Protein AF-N6UH45-F1 (afdb_monomer_lite)

Radius of gyration: 19.64 Å; chains: 1; bounding box: 48×49×38 Å

Organism: Dendroctonus ponderosae (NCBI:txid77166)

Sequence (103 aa):
MPTANIHPDSEHPIGKVLLPDGFLDVPSRDLLLRLLQVEPKQRLRSLRTLTTIAFFKGYNFEDVNKKKIKAKELLKTHYGEDYDKRNEATVSFDGFDEILISE

Secondary structure (DSSP, 8-state):
-------S-----TT-PPPPSSSS-HHHHHHHHHHT-SSTTTS---HHHHTTSGGGTT--HHHHHTT-S-HHHHHHHHH-TTHHHHH------TTSTT-S---

Foldseek 3Di:
DDDDDDDPDDPDPVWFDDDDPDPDDPLRVVLCRQCPGPDPVSHDDDPVVVCVGPVNVVPDVVCVVVVVDDPLVVCCVVPNPCPVVVVVPPPPVPPPPVDDDDD

pLDDT: mean 77.45, std 18.03, range [34.66, 96.25]

Structure (mmCIF, N/CA/C/O backbone):
data_AF-N6UH45-F1
#
_entry.id   AF-N6UH45-F1
#
loop_
_atom_site.group_PDB
_atom_site.id
_atom_site.type_symbol
_atom_site.label_atom_id
_atom_site.label_alt_id
_atom_site.label_comp_id
_atom_site.label_asym_id
_atom_site.label_entity_id
_atom_site.label_seq_id
_atom_site.pdbx_PDB_ins_code
_atom_site.Cartn_x
_atom_site.Cartn_y
_atom_site.Cartn_z
_atom_site.occupancy
_atom_site.B_iso_or_equiv
_atom_site.auth_seq_id
_atom_site.auth_comp_id
_atom_site.auth_asym_id
_atom_site.auth_atom_id
_atom_site.pdbx_PDB_model_num
ATOM 1 N N . MET A 1 1 ? 27.381 -28.365 6.671 1.00 34.66 1 MET A N 1
ATOM 2 C CA . MET A 1 1 ? 27.535 -26.899 6.579 1.00 34.66 1 MET A CA 1
ATOM 3 C C . MET A 1 1 ? 28.083 -26.568 5.201 1.00 34.66 1 MET A C 1
ATOM 5 O O . MET A 1 1 ? 29.231 -26.921 4.964 1.00 34.66 1 MET A O 1
ATOM 9 N N . PRO A 1 2 ? 27.311 -25.986 4.271 1.00 43.16 2 PRO A N 1
ATOM 10 C CA . PRO A 1 2 ? 27.872 -25.423 3.053 1.00 43.16 2 PRO A CA 1
ATOM 11 C C . PRO A 1 2 ? 28.038 -23.908 3.226 1.00 43.16 2 PRO A C 1
ATOM 13 O O . PRO A 1 2 ? 27.071 -23.179 3.430 1.00 43.16 2 PRO A O 1
ATOM 16 N N . THR A 1 3 ? 29.281 -23.443 3.177 1.00 43.94 3 THR A N 1
ATOM 17 C CA . THR A 1 3 ? 29.644 -22.027 3.085 1.00 43.94 3 THR A CA 1
ATOM 18 C C . THR A 1 3 ? 29.306 -21.521 1.685 1.00 43.94 3 THR A C 1
ATOM 20 O O . THR A 1 3 ? 29.839 -22.029 0.698 1.00 43.94 3 THR A O 1
ATOM 23 N N . ALA A 1 4 ? 28.410 -20.540 1.590 1.00 43.69 4 ALA A N 1
ATOM 24 C CA . ALA A 1 4 ? 28.139 -19.841 0.343 1.00 43.69 4 ALA A CA 1
ATOM 25 C C . ALA A 1 4 ? 29.349 -18.960 -0.007 1.00 43.69 4 ALA A C 1
ATOM 27 O O . ALA A 1 4 ? 29.607 -17.953 0.649 1.00 43.69 4 ALA A O 1
ATOM 28 N N . ASN A 1 5 ? 30.101 -19.366 -1.030 1.00 45.25 5 ASN A N 1
ATOM 29 C CA . ASN A 1 5 ? 31.123 -18.537 -1.659 1.00 45.25 5 ASN A CA 1
ATOM 30 C C . ASN A 1 5 ? 30.433 -17.377 -2.387 1.00 45.25 5 ASN A C 1
ATOM 32 O O . ASN A 1 5 ? 29.863 -17.571 -3.460 1.00 45.25 5 ASN A O 1
ATOM 36 N N . ILE A 1 6 ? 30.477 -16.179 -1.807 1.00 47.06 6 ILE A N 1
ATOM 37 C CA . ILE A 1 6 ? 30.069 -14.947 -2.484 1.00 47.06 6 ILE A CA 1
ATOM 38 C C . ILE A 1 6 ? 31.284 -14.455 -3.276 1.00 47.06 6 ILE A C 1
ATOM 40 O O . ILE A 1 6 ? 32.281 -14.024 -2.702 1.00 47.06 6 ILE A O 1
ATOM 44 N N . HIS A 1 7 ? 31.214 -14.590 -4.599 1.00 43.69 7 HIS A N 1
ATOM 45 C CA . HIS A 1 7 ? 32.209 -14.070 -5.537 1.00 43.69 7 HIS A CA 1
ATOM 46 C C . HIS A 1 7 ? 32.107 -12.529 -5.592 1.00 43.69 7 HIS A C 1
ATOM 48 O O . HIS A 1 7 ? 30.985 -12.022 -5.673 1.00 43.69 7 HIS A O 1
ATOM 54 N N . PRO A 1 8 ? 33.221 -11.769 -5.585 1.00 48.91 8 PRO A N 1
ATOM 55 C CA . PRO A 1 8 ? 33.198 -10.304 -5.494 1.00 48.91 8 PRO A CA 1
ATOM 56 C C . PRO A 1 8 ? 32.860 -9.563 -6.806 1.00 48.91 8 PRO A C 1
ATOM 58 O O . PRO A 1 8 ? 32.891 -8.342 -6.816 1.00 48.91 8 PRO A O 1
ATOM 61 N N . ASP A 1 9 ? 32.470 -10.268 -7.874 1.00 45.03 9 ASP A N 1
ATOM 62 C CA . ASP A 1 9 ? 32.213 -9.695 -9.212 1.00 45.03 9 ASP A CA 1
ATOM 63 C C . ASP A 1 9 ? 30.852 -10.132 -9.780 1.00 45.03 9 ASP A C 1
ATOM 65 O O . ASP A 1 9 ? 30.745 -10.674 -10.879 1.00 45.03 9 ASP A O 1
ATOM 69 N N . SER A 1 10 ? 29.770 -9.930 -9.026 1.00 51.53 10 SER A N 1
ATOM 70 C CA . SER A 1 10 ? 28.445 -9.891 -9.656 1.00 51.53 10 SER A CA 1
ATOM 71 C C . SER A 1 10 ? 28.177 -8.455 -10.081 1.00 51.53 10 SER A C 1
ATOM 73 O O . SER A 1 10 ? 27.857 -7.597 -9.258 1.00 51.53 10 SER A O 1
ATOM 75 N N . GLU A 1 11 ? 28.347 -8.183 -11.373 1.00 46.16 11 GLU A N 1
ATOM 76 C CA . GLU A 1 11 ? 27.859 -6.970 -12.021 1.00 46.16 11 GLU A CA 1
ATOM 77 C C . GLU A 1 11 ? 26.348 -6.865 -11.782 1.00 46.16 11 GLU A C 1
ATOM 79 O O . GLU A 1 11 ? 25.525 -7.444 -12.494 1.00 46.16 11 GLU A O 1
ATOM 84 N N . HIS A 1 12 ? 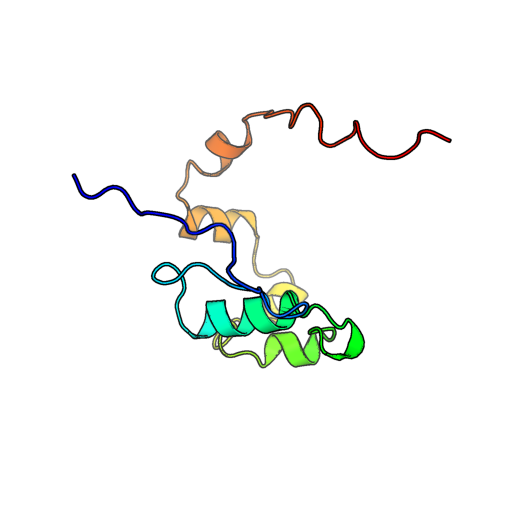25.958 -6.171 -10.716 1.00 50.28 12 HIS A N 1
ATOM 85 C CA . HIS A 1 12 ? 24.559 -5.892 -10.462 1.00 50.28 12 HIS A CA 1
ATOM 86 C C . HIS A 1 12 ? 24.128 -4.855 -11.499 1.00 50.28 12 HIS A C 1
ATOM 88 O O . HIS A 1 12 ? 24.729 -3.777 -11.550 1.00 50.28 12 HIS A O 1
ATOM 94 N N . PRO A 1 13 ? 23.111 -5.130 -12.335 1.00 50.16 13 PRO A N 1
ATOM 95 C CA . PRO A 1 13 ? 22.633 -4.139 -13.279 1.00 50.16 13 PRO A CA 1
ATOM 96 C C . PRO A 1 13 ? 22.127 -2.939 -12.481 1.00 50.16 13 PRO A C 1
ATOM 98 O O . PRO A 1 13 ? 21.115 -3.022 -11.779 1.00 50.16 13 PRO A O 1
ATOM 101 N N . ILE A 1 14 ? 22.868 -1.836 -12.582 1.00 52.50 14 ILE A N 1
ATOM 102 C CA . ILE A 1 14 ? 22.540 -0.528 -12.021 1.00 52.50 14 ILE A CA 1
ATOM 103 C C . ILE A 1 14 ? 21.103 -0.210 -12.460 1.00 52.50 14 ILE A C 1
ATOM 105 O O . ILE A 1 14 ? 20.859 0.068 -13.632 1.00 52.50 14 ILE A O 1
ATOM 109 N N . GLY A 1 15 ? 20.131 -0.339 -11.550 1.00 60.44 15 GLY A N 1
ATOM 110 C CA . GLY A 1 15 ? 18.724 -0.035 -11.837 1.00 60.44 15 GLY A CA 1
ATOM 111 C C . GLY A 1 15 ? 17.679 -1.115 -11.531 1.00 60.44 15 GLY A C 1
ATOM 112 O O . GLY A 1 15 ? 16.493 -0.820 -11.672 1.00 60.44 15 GLY A O 1
ATOM 113 N N . LYS A 1 16 ? 18.044 -2.333 -11.100 1.00 67.00 16 LYS A N 1
ATOM 114 C CA . LYS A 1 16 ? 17.051 -3.357 -10.699 1.00 67.00 16 LYS A CA 1
ATOM 115 C C . LYS A 1 16 ? 17.057 -3.609 -9.193 1.00 67.00 16 LYS A C 1
ATOM 117 O O . LYS A 1 16 ? 18.067 -4.019 -8.634 1.00 67.00 16 LYS A O 1
ATOM 122 N N . VAL A 1 17 ? 15.903 -3.414 -8.553 1.00 81.56 17 VAL A N 1
ATOM 123 C CA . VAL A 1 17 ? 15.695 -3.808 -7.153 1.00 81.56 17 VAL A CA 1
ATOM 124 C C . VAL A 1 17 ? 15.535 -5.319 -7.070 1.00 81.56 17 VAL A C 1
ATOM 126 O O . VAL A 1 17 ? 14.656 -5.893 -7.713 1.00 81.56 17 VAL A O 1
ATOM 129 N N . LEU A 1 18 ? 16.385 -5.948 -6.263 1.00 85.50 18 LEU A N 1
ATOM 130 C CA . LEU A 1 18 ? 16.291 -7.359 -5.924 1.00 85.50 18 LEU A CA 1
ATOM 131 C C . LEU A 1 18 ? 15.550 -7.488 -4.598 1.00 85.50 18 LEU A C 1
ATOM 133 O O . LEU A 1 18 ? 15.946 -6.905 -3.590 1.00 85.50 18 LEU A O 1
ATOM 137 N N . LEU A 1 19 ? 14.455 -8.241 -4.615 1.00 87.12 19 LEU A N 1
ATOM 138 C CA . LEU A 1 19 ? 13.726 -8.606 -3.409 1.00 87.12 19 LEU A CA 1
ATOM 139 C C . 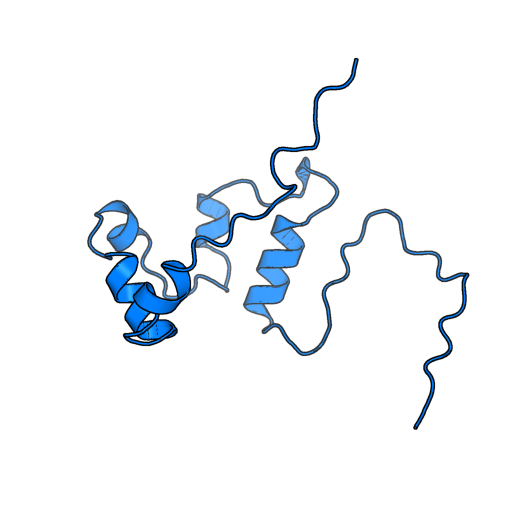LEU A 1 19 ? 14.129 -10.027 -3.006 1.00 87.12 19 LEU A C 1
ATOM 141 O O . LEU A 1 19 ? 14.278 -10.865 -3.898 1.00 87.12 19 LEU A O 1
ATOM 145 N N . PRO A 1 20 ? 14.259 -10.325 -1.702 1.00 87.00 20 PRO A N 1
ATOM 146 C CA . PRO A 1 20 ? 14.515 -11.680 -1.235 1.00 87.00 20 PRO A CA 1
ATOM 147 C C . PRO A 1 20 ? 13.485 -12.672 -1.785 1.00 87.00 20 PRO A C 1
ATOM 149 O O . PRO A 1 20 ? 12.275 -12.407 -1.805 1.00 87.00 20 PRO A O 1
ATOM 152 N N . ASP A 1 21 ? 13.963 -13.828 -2.233 1.00 82.44 21 ASP A N 1
ATOM 153 C CA . ASP A 1 21 ? 13.107 -14.912 -2.703 1.00 82.44 21 ASP A CA 1
ATOM 154 C C . ASP A 1 21 ? 12.512 -15.699 -1.521 1.00 82.44 21 ASP A C 1
ATOM 156 O O . ASP A 1 21 ? 13.114 -15.804 -0.455 1.00 82.44 21 ASP A O 1
ATOM 160 N N . GLY A 1 22 ? 11.298 -16.231 -1.700 1.00 82.62 22 GLY A N 1
ATOM 161 C CA . GLY A 1 22 ? 10.660 -17.168 -0.761 1.00 82.62 22 GLY A CA 1
ATOM 162 C C . GLY A 1 22 ? 9.792 -16.575 0.359 1.00 82.62 22 GLY A C 1
ATOM 163 O O . GLY A 1 22 ? 8.998 -17.313 0.932 1.00 82.62 22 GLY A O 1
ATOM 164 N N . PHE A 1 23 ? 9.874 -15.271 0.647 1.00 86.31 23 PHE A N 1
ATOM 165 C CA . PHE A 1 23 ? 9.121 -14.645 1.757 1.00 86.31 23 PHE A CA 1
ATOM 166 C C . PHE A 1 23 ? 7.869 -13.866 1.338 1.00 86.31 23 PHE A C 1
ATOM 168 O O . PHE A 1 23 ? 7.053 -13.513 2.186 1.00 86.31 23 PHE A O 1
ATOM 175 N N . LEU A 1 24 ? 7.724 -13.565 0.048 1.00 90.19 24 LEU A N 1
ATOM 176 C CA . LEU A 1 24 ? 6.660 -12.707 -0.473 1.00 90.19 24 LEU A CA 1
ATOM 177 C C . LEU A 1 24 ? 5.774 -13.490 -1.436 1.00 90.19 24 LEU A C 1
ATOM 179 O O . LEU A 1 24 ? 6.275 -14.132 -2.362 1.00 90.19 24 LEU A O 1
ATOM 183 N N . ASP A 1 25 ? 4.462 -13.378 -1.260 1.00 93.12 25 ASP A N 1
ATOM 184 C CA . ASP A 1 25 ? 3.498 -13.797 -2.268 1.00 93.12 25 ASP A CA 1
ATOM 185 C C . ASP A 1 25 ? 3.574 -12.885 -3.505 1.00 93.12 25 ASP A C 1
ATOM 187 O O . ASP A 1 25 ? 4.077 -11.756 -3.473 1.00 93.12 25 ASP A O 1
ATOM 191 N N . VAL A 1 26 ? 3.087 -13.396 -4.637 1.00 93.88 26 VAL A N 1
ATOM 192 C CA . VAL A 1 26 ? 3.194 -12.725 -5.944 1.00 93.88 26 VAL A CA 1
ATOM 193 C C . VAL A 1 26 ? 2.617 -11.296 -5.927 1.00 93.88 26 VAL A C 1
ATOM 195 O O . VAL A 1 26 ? 3.303 -10.392 -6.413 1.00 93.88 26 VAL A O 1
ATOM 198 N N . PRO A 1 27 ? 1.423 -11.037 -5.350 1.00 94.69 27 PRO A N 1
ATOM 199 C CA . PRO A 1 27 ? 0.879 -9.683 -5.240 1.00 94.69 27 PRO A CA 1
ATOM 200 C C . PRO A 1 27 ? 1.757 -8.718 -4.433 1.00 94.69 27 PRO A C 1
ATOM 202 O O . PRO A 1 27 ? 1.953 -7.579 -4.862 1.00 94.69 27 PRO A O 1
ATOM 205 N N . SER A 1 28 ? 2.314 -9.157 -3.299 1.00 94.69 28 SER A N 1
ATOM 206 C CA . SER A 1 28 ? 3.206 -8.323 -2.480 1.00 94.69 28 SER A CA 1
ATOM 207 C C . SER A 1 28 ? 4.507 -8.012 -3.206 1.00 94.69 28 SER A C 1
ATOM 209 O O . SER A 1 28 ? 4.976 -6.873 -3.186 1.00 94.69 28 SER A O 1
ATOM 211 N N . ARG A 1 29 ? 5.076 -9.004 -3.904 1.00 94.50 29 ARG A N 1
ATOM 212 C CA . ARG A 1 29 ? 6.274 -8.806 -4.726 1.00 94.50 29 ARG A CA 1
ATOM 213 C C . ARG A 1 29 ? 6.029 -7.792 -5.848 1.00 94.50 29 ARG A C 1
ATOM 215 O O . ARG A 1 29 ? 6.852 -6.898 -6.023 1.00 94.50 29 ARG A O 1
ATOM 222 N N . ASP A 1 30 ? 4.918 -7.897 -6.581 1.00 94.06 30 ASP A N 1
ATOM 223 C CA . ASP A 1 30 ? 4.566 -6.937 -7.643 1.00 94.06 30 ASP A CA 1
ATOM 224 C C . ASP A 1 30 ? 4.418 -5.512 -7.092 1.00 94.06 30 ASP A C 1
ATOM 226 O O . ASP A 1 30 ? 5.002 -4.575 -7.640 1.00 94.06 30 ASP A O 1
ATOM 230 N N . LEU A 1 31 ? 3.711 -5.348 -5.969 1.00 95.62 31 LEU A N 1
ATOM 231 C CA . LEU A 1 31 ? 3.562 -4.049 -5.314 1.00 95.62 31 LEU A CA 1
ATOM 232 C C . LEU A 1 31 ? 4.926 -3.434 -4.964 1.00 95.62 31 LEU A C 1
ATOM 234 O O . LEU A 1 31 ? 5.195 -2.281 -5.315 1.00 95.62 31 LEU A O 1
ATOM 238 N N . LEU A 1 32 ? 5.797 -4.202 -4.306 1.00 94.44 32 LEU A N 1
ATOM 239 C CA . LEU A 1 32 ? 7.111 -3.730 -3.871 1.00 94.44 32 LEU A CA 1
ATOM 240 C C . LEU A 1 32 ? 8.016 -3.377 -5.054 1.00 94.44 32 LEU A C 1
ATOM 242 O O . LEU A 1 32 ? 8.634 -2.315 -5.041 1.00 94.44 32 LEU A O 1
ATOM 246 N N . LEU A 1 33 ? 8.046 -4.193 -6.111 1.00 93.75 33 LEU A N 1
ATOM 247 C CA . LEU A 1 33 ? 8.831 -3.892 -7.314 1.00 93.75 33 LEU A CA 1
ATOM 248 C C . LEU A 1 33 ? 8.390 -2.592 -8.002 1.00 93.75 33 LEU A C 1
ATOM 250 O O . LEU A 1 33 ? 9.221 -1.920 -8.613 1.00 93.75 33 LEU A O 1
ATOM 254 N N . ARG A 1 34 ? 7.107 -2.216 -7.913 1.00 94.00 34 ARG A N 1
ATOM 255 C CA . ARG A 1 34 ? 6.584 -0.952 -8.464 1.00 94.00 34 ARG A CA 1
ATOM 256 C C . ARG A 1 34 ? 6.858 0.250 -7.561 1.00 94.00 34 ARG A C 1
ATOM 258 O O . ARG A 1 34 ? 7.135 1.340 -8.064 1.00 94.00 34 ARG A O 1
ATOM 265 N N . LEU A 1 35 ? 6.759 0.073 -6.244 1.00 94.31 35 LEU A N 1
ATOM 266 C CA . LEU A 1 35 ? 7.045 1.120 -5.256 1.00 94.31 35 LEU A CA 1
ATOM 267 C C . LEU A 1 35 ? 8.537 1.448 -5.181 1.00 94.31 35 LEU A C 1
ATOM 269 O O . LEU A 1 35 ? 8.904 2.607 -5.012 1.00 94.31 35 LEU A O 1
ATOM 273 N N . LEU A 1 36 ? 9.388 0.438 -5.346 1.00 93.44 36 LEU A N 1
ATOM 274 C CA . LEU A 1 36 ? 10.839 0.556 -5.244 1.00 93.44 36 LEU A CA 1
ATOM 275 C C . LEU A 1 36 ? 11.517 0.751 -6.609 1.00 93.44 36 LEU A C 1
ATOM 277 O O . LEU A 1 36 ? 12.727 0.596 -6.715 1.00 93.44 36 LEU A O 1
ATOM 281 N N . GLN A 1 37 ? 10.779 1.113 -7.665 1.00 91.56 37 GLN A N 1
ATOM 282 C CA . GLN A 1 37 ? 11.399 1.452 -8.949 1.00 91.56 37 GLN A CA 1
ATOM 283 C C . GLN A 1 37 ? 12.461 2.546 -8.779 1.00 91.56 37 GLN A C 1
ATOM 285 O O . GLN A 1 37 ? 12.206 3.599 -8.173 1.00 91.56 37 GLN A O 1
ATOM 290 N N . VAL A 1 38 ? 13.641 2.284 -9.349 1.00 90.44 38 VAL A N 1
ATOM 291 C CA . VAL A 1 38 ? 14.796 3.188 -9.299 1.00 90.44 38 VAL A CA 1
ATOM 292 C C . VAL A 1 38 ? 14.472 4.483 -10.037 1.00 90.44 38 VAL A C 1
ATOM 294 O O . VAL A 1 38 ? 14.627 5.559 -9.467 1.00 90.44 38 VAL A O 1
ATOM 297 N N . GLU A 1 39 ? 13.930 4.378 -11.254 1.00 90.50 39 GLU A N 1
ATOM 298 C CA . GLU A 1 39 ? 13.484 5.527 -12.044 1.00 90.50 39 GLU A CA 1
ATOM 299 C C . GLU A 1 39 ? 12.171 6.107 -11.473 1.00 90.50 39 GLU A C 1
ATOM 301 O O . GLU A 1 39 ? 11.124 5.447 -11.534 1.00 90.50 39 GLU A O 1
ATOM 306 N N . PRO A 1 40 ? 12.158 7.359 -10.972 1.00 90.25 40 PRO A N 1
ATOM 307 C CA . PRO A 1 40 ? 10.975 7.948 -10.343 1.00 90.25 40 PRO A CA 1
ATOM 308 C C . PRO A 1 40 ? 9.767 8.050 -11.277 1.00 90.25 40 PRO A C 1
ATOM 310 O O . PRO A 1 40 ? 8.626 7.945 -10.828 1.00 90.25 40 PRO A O 1
ATOM 313 N N . LYS A 1 41 ? 9.991 8.227 -12.586 1.00 91.88 41 LYS A N 1
ATOM 314 C CA . LYS A 1 41 ? 8.903 8.300 -13.575 1.00 91.88 41 LYS A CA 1
ATOM 315 C C . LYS A 1 41 ? 8.152 6.977 -13.731 1.00 91.88 41 LYS A C 1
ATOM 317 O O . LYS A 1 41 ? 6.979 6.999 -14.095 1.00 91.88 41 LYS A O 1
ATOM 322 N N . GLN A 1 42 ? 8.820 5.855 -13.463 1.00 90.31 42 GLN A N 1
ATOM 323 C CA . GLN A 1 42 ? 8.245 4.509 -13.533 1.00 90.31 42 GLN A CA 1
ATOM 324 C C . GLN A 1 42 ? 7.712 4.031 -12.177 1.00 90.31 42 GLN A C 1
ATOM 326 O O . GLN A 1 42 ? 6.975 3.046 -12.113 1.00 90.31 42 GLN A O 1
ATOM 331 N N . ARG A 1 43 ? 8.049 4.739 -11.093 1.00 93.12 43 ARG A N 1
ATOM 332 C CA . ARG A 1 43 ? 7.573 4.440 -9.746 1.00 93.12 43 ARG A CA 1
ATOM 333 C C . ARG A 1 43 ? 6.070 4.641 -9.632 1.00 93.12 43 ARG A C 1
ATOM 335 O O . ARG A 1 43 ? 5.499 5.613 -10.133 1.00 93.12 43 ARG A O 1
ATOM 342 N N . LEU A 1 44 ? 5.424 3.720 -8.922 1.00 93.94 44 LEU A N 1
ATOM 343 C CA . LEU A 1 44 ? 4.016 3.851 -8.579 1.00 93.94 44 LEU A CA 1
ATOM 344 C C . LEU A 1 44 ? 3.784 5.151 -7.797 1.00 93.94 44 LEU A C 1
ATOM 346 O O . LEU A 1 44 ? 4.292 5.319 -6.693 1.00 93.94 44 LEU A O 1
ATOM 350 N N . ARG A 1 45 ? 3.006 6.065 -8.385 1.00 91.31 45 ARG A N 1
ATOM 351 C CA . ARG A 1 45 ? 2.849 7.445 -7.885 1.00 91.31 45 ARG A CA 1
ATOM 352 C C . ARG A 1 45 ? 1.409 7.900 -7.661 1.00 91.31 45 ARG A C 1
ATOM 354 O O . ARG A 1 45 ? 1.175 9.020 -7.228 1.00 91.31 45 ARG A O 1
ATOM 361 N N . SER A 1 46 ? 0.433 7.072 -8.026 1.00 91.88 46 SER A N 1
ATOM 362 C CA . SER A 1 46 ? -0.985 7.430 -7.974 1.00 91.88 46 SER A CA 1
ATOM 363 C C . SER A 1 46 ? -1.739 6.479 -7.064 1.00 91.88 46 SER A C 1
ATOM 365 O O . SER A 1 46 ? -1.693 5.266 -7.267 1.00 91.88 46 SER A O 1
ATOM 367 N N . LEU A 1 47 ? -2.502 7.041 -6.124 1.00 87.88 47 LEU A N 1
ATOM 368 C CA . LEU A 1 47 ? -3.416 6.280 -5.272 1.00 87.88 47 LEU A CA 1
ATOM 369 C C . LEU A 1 47 ? -4.446 5.512 -6.102 1.00 87.88 47 LEU A C 1
ATOM 371 O O . LEU A 1 47 ? -4.763 4.375 -5.783 1.00 87.88 47 LEU A O 1
ATOM 375 N N . ARG A 1 48 ? -4.911 6.089 -7.216 1.00 90.94 48 ARG A N 1
ATOM 376 C CA . ARG A 1 48 ? -5.843 5.408 -8.123 1.00 90.94 48 ARG A CA 1
ATOM 377 C C . ARG A 1 48 ? -5.232 4.153 -8.734 1.00 90.94 48 ARG A C 1
ATOM 379 O O . ARG A 1 48 ? -5.927 3.170 -8.922 1.00 90.94 48 ARG A O 1
ATOM 386 N N . THR A 1 49 ? -3.946 4.188 -9.070 1.00 92.12 49 THR A N 1
ATOM 387 C CA . THR A 1 49 ? -3.248 3.005 -9.585 1.00 92.12 49 THR A CA 1
ATOM 388 C C . THR A 1 49 ? -2.973 2.018 -8.454 1.00 92.12 49 THR A C 1
ATOM 390 O O . THR A 1 49 ? -3.159 0.822 -8.646 1.00 92.12 49 THR A O 1
ATOM 393 N N . LEU A 1 50 ? -2.610 2.508 -7.264 1.00 92.69 50 LEU A N 1
ATOM 394 C CA . LEU A 1 50 ? -2.389 1.690 -6.070 1.00 92.69 50 LEU A CA 1
ATOM 395 C C . LEU A 1 50 ? -3.614 0.823 -5.744 1.00 92.69 50 LEU A C 1
ATOM 397 O O . LEU A 1 50 ? -3.463 -0.377 -5.541 1.00 92.69 50 LEU A O 1
ATOM 401 N N . THR A 1 51 ? -4.824 1.392 -5.778 1.00 92.56 51 THR A N 1
ATOM 402 C CA . THR A 1 51 ? -6.055 0.647 -5.462 1.00 92.56 51 THR A CA 1
ATOM 403 C C . THR A 1 51 ? -6.392 -0.459 -6.463 1.00 92.56 51 THR A C 1
ATOM 405 O O . THR A 1 51 ? -7.170 -1.352 -6.139 1.00 92.56 51 THR A O 1
ATOM 408 N N . THR A 1 52 ? -5.816 -0.426 -7.669 1.00 93.56 52 THR A N 1
ATOM 409 C CA . THR A 1 52 ? -6.039 -1.448 -8.709 1.00 93.56 52 THR A CA 1
ATOM 410 C C . THR A 1 52 ? -5.073 -2.631 -8.622 1.00 93.56 52 THR A C 1
ATOM 412 O O . THR A 1 52 ? -5.251 -3.618 -9.333 1.00 93.56 52 THR A O 1
ATOM 415 N N . ILE A 1 53 ? -4.043 -2.550 -7.774 1.00 96.25 53 ILE A N 1
ATOM 416 C CA . ILE A 1 53 ? -3.026 -3.598 -7.643 1.00 96.25 53 ILE A CA 1
ATOM 417 C C . ILE A 1 53 ? -3.627 -4.827 -6.959 1.00 96.25 53 ILE A C 1
ATOM 419 O O . ILE A 1 53 ? -4.383 -4.710 -5.996 1.00 96.25 53 ILE A O 1
ATOM 423 N N . ALA A 1 54 ? -3.239 -6.018 -7.429 1.00 96.00 54 ALA A N 1
ATOM 424 C CA . ALA A 1 54 ? -3.749 -7.299 -6.938 1.00 96.00 54 ALA A CA 1
ATOM 425 C C . ALA A 1 54 ? -3.583 -7.484 -5.421 1.00 96.00 54 ALA A C 1
ATOM 427 O O . ALA A 1 54 ? -4.429 -8.120 -4.799 1.00 96.00 54 ALA A O 1
ATOM 428 N N . PHE A 1 55 ? -2.543 -6.889 -4.828 1.00 96.00 55 PHE A N 1
ATOM 429 C CA . PHE A 1 55 ? -2.322 -6.869 -3.382 1.00 96.00 55 PHE A CA 1
ATOM 430 C C . PHE A 1 55 ? -3.527 -6.312 -2.609 1.00 96.00 55 PHE A C 1
ATOM 432 O O . PHE A 1 55 ? -3.885 -6.829 -1.559 1.00 96.00 55 PHE A O 1
ATOM 439 N N . PHE A 1 56 ? -4.200 -5.296 -3.153 1.00 94.69 56 PHE A N 1
ATOM 440 C CA . PHE A 1 56 ? -5.365 -4.671 -2.527 1.00 94.69 56 PHE A CA 1
ATOM 441 C C . PHE A 1 56 ? -6.699 -5.258 -3.000 1.00 94.69 56 PHE A C 1
ATOM 443 O O . PHE A 1 56 ? -7.762 -4.691 -2.732 1.00 94.69 56 PHE A O 1
ATOM 450 N N . LYS A 1 57 ? -6.692 -6.393 -3.709 1.00 93.25 57 LYS A N 1
ATOM 451 C CA . LYS A 1 57 ? -7.930 -7.032 -4.159 1.00 93.25 57 LYS A CA 1
ATOM 452 C C . LYS A 1 57 ? -8.778 -7.432 -2.948 1.00 93.25 57 LYS A C 1
ATOM 454 O O . LYS A 1 57 ? -8.348 -8.212 -2.109 1.00 93.25 57 LYS A O 1
ATOM 459 N N . GLY A 1 58 ? -10.007 -6.919 -2.891 1.00 89.88 58 GLY A N 1
ATOM 460 C CA . GLY A 1 58 ? -10.932 -7.156 -1.777 1.00 89.88 58 GLY A CA 1
ATOM 461 C C . GLY A 1 58 ? -10.767 -6.191 -0.599 1.00 89.88 58 GLY A C 1
ATOM 462 O O . GLY A 1 58 ? -11.565 -6.243 0.332 1.00 89.88 58 GLY A O 1
ATOM 463 N N . TYR A 1 59 ? -9.793 -5.277 -0.643 1.00 90.50 59 TYR A N 1
ATOM 464 C CA . TYR A 1 59 ? -9.660 -4.222 0.354 1.00 90.50 59 TYR A CA 1
ATOM 465 C C . TYR A 1 59 ? -10.637 -3.073 0.069 1.00 90.50 59 TYR A C 1
ATOM 467 O O . TYR A 1 59 ? -10.639 -2.496 -1.022 1.00 90.50 59 TYR A O 1
ATOM 475 N N . ASN A 1 60 ? -11.469 -2.714 1.052 1.00 91.25 60 ASN A N 1
ATOM 476 C CA . ASN A 1 60 ? -12.449 -1.641 0.898 1.00 91.25 60 ASN A CA 1
ATOM 477 C C . ASN A 1 60 ? -11.859 -0.268 1.257 1.00 91.25 60 ASN A C 1
ATOM 479 O O . ASN A 1 60 ? -11.937 0.192 2.397 1.00 91.25 60 ASN A O 1
ATOM 483 N N . PHE A 1 61 ? -11.323 0.425 0.253 1.00 91.00 61 PHE A N 1
ATOM 484 C CA . PHE A 1 61 ? -10.803 1.786 0.415 1.00 91.00 61 PHE A CA 1
ATOM 485 C C . PHE A 1 61 ? -11.868 2.813 0.826 1.00 91.00 61 PHE A C 1
ATOM 487 O O . PHE A 1 61 ? -11.532 3.825 1.442 1.00 91.00 61 PHE A O 1
ATOM 494 N N . GLU A 1 62 ? -13.151 2.587 0.522 1.00 92.50 62 GLU A N 1
ATOM 495 C CA . GLU A 1 62 ? -14.198 3.520 0.943 1.00 92.50 62 GLU A CA 1
ATOM 496 C C . GLU A 1 62 ? -14.396 3.522 2.455 1.00 92.50 62 GLU A C 1
ATOM 498 O O . GLU A 1 62 ? -14.613 4.583 3.040 1.00 92.50 62 GLU A O 1
ATOM 503 N N . ASP A 1 63 ? -14.313 2.354 3.092 1.00 91.62 63 ASP A N 1
ATOM 504 C CA . ASP A 1 63 ? -14.477 2.239 4.541 1.00 91.62 63 ASP A CA 1
ATOM 505 C C . ASP A 1 63 ? -13.321 2.918 5.281 1.00 91.62 63 ASP A C 1
ATOM 507 O O . ASP A 1 63 ? -13.541 3.556 6.313 1.00 91.62 63 ASP A O 1
ATOM 511 N N . VAL A 1 64 ? -12.114 2.876 4.711 1.00 89.31 64 VAL A N 1
ATOM 512 C CA . VAL A 1 64 ? -10.957 3.641 5.200 1.00 89.31 64 VAL A CA 1
ATOM 513 C C . VAL A 1 64 ? -11.216 5.140 5.089 1.00 89.31 64 VAL A C 1
ATOM 515 O O . VAL A 1 64 ? -11.102 5.859 6.081 1.00 89.31 64 VAL A O 1
ATOM 518 N N . ASN A 1 65 ? -11.627 5.614 3.909 1.00 88.25 65 ASN A N 1
ATOM 519 C CA . ASN A 1 65 ? -11.899 7.035 3.670 1.00 88.25 65 ASN A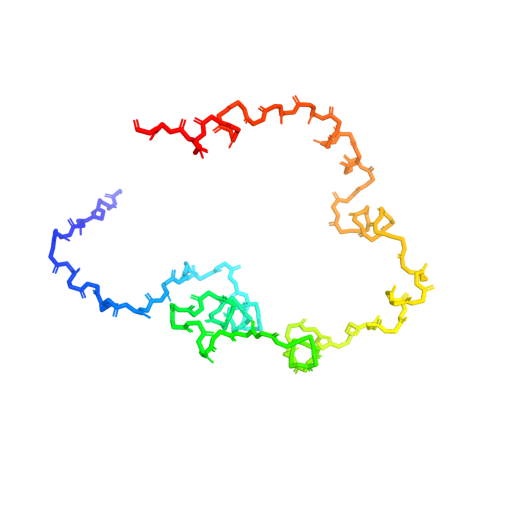 CA 1
ATOM 520 C C . ASN A 1 65 ? -13.016 7.571 4.580 1.00 88.25 65 ASN A C 1
ATOM 522 O O . ASN A 1 65 ? -12.951 8.705 5.051 1.00 88.25 65 ASN A O 1
ATOM 526 N N . LYS A 1 66 ? -14.022 6.738 4.869 1.00 94.56 66 LYS A N 1
ATOM 527 C CA . LYS A 1 66 ? -15.135 7.040 5.783 1.00 94.56 66 LYS A CA 1
ATOM 528 C C . LYS A 1 66 ? -14.783 6.804 7.261 1.00 94.56 66 LYS A C 1
ATOM 530 O O . LYS A 1 66 ? -15.657 6.950 8.110 1.00 94.56 66 LYS A O 1
ATOM 535 N N . LYS A 1 67 ? -13.532 6.440 7.580 1.00 89.75 67 LYS A N 1
ATOM 536 C CA . LYS A 1 67 ? -13.036 6.124 8.936 1.00 89.75 67 LYS A CA 1
ATOM 537 C C . LYS A 1 67 ? -13.855 5.051 9.668 1.00 89.75 67 LYS A C 1
ATOM 539 O O . LYS A 1 67 ? -13.936 5.053 10.893 1.00 89.75 67 LYS A O 1
ATOM 544 N N . LYS A 1 68 ? -14.457 4.122 8.925 1.00 91.62 68 LYS A N 1
ATOM 545 C CA . LYS A 1 68 ? -15.193 2.980 9.487 1.00 91.62 68 LYS A CA 1
ATOM 546 C C . LYS A 1 68 ? -14.265 1.891 10.017 1.00 91.62 68 LYS A C 1
ATOM 548 O O . LYS A 1 68 ? -14.685 1.081 10.832 1.00 91.62 68 LYS A O 1
ATOM 553 N N . ILE A 1 69 ? -13.011 1.886 9.566 1.00 86.75 69 ILE A N 1
ATOM 554 C CA . ILE A 1 69 ? -11.972 0.970 10.033 1.00 86.75 69 ILE A CA 1
ATOM 555 C C . ILE A 1 69 ? -11.110 1.706 11.056 1.00 86.75 69 ILE A C 1
ATOM 557 O O . ILE A 1 69 ? -10.420 2.670 10.719 1.00 86.75 69 ILE A O 1
ATOM 561 N N . LYS A 1 70 ? -11.116 1.247 12.309 1.00 86.50 70 LYS A N 1
ATOM 562 C CA . LYS A 1 70 ? -10.153 1.715 13.308 1.00 86.50 70 LYS A CA 1
ATOM 563 C C . LYS A 1 70 ? -8.861 0.922 13.153 1.00 86.50 70 LYS A C 1
ATOM 565 O O . LYS A 1 70 ? -8.850 -0.290 13.345 1.00 86.50 70 LYS A O 1
ATOM 570 N N . ALA A 1 71 ? -7.761 1.619 12.873 1.00 84.44 71 ALA A N 1
ATOM 571 C CA . ALA A 1 71 ? -6.451 0.992 12.687 1.00 84.44 71 ALA A CA 1
ATOM 572 C C . ALA A 1 71 ? -6.059 0.088 13.869 1.00 84.44 71 ALA A C 1
ATOM 574 O O . ALA A 1 71 ? -5.586 -1.020 13.651 1.00 84.44 71 ALA A O 1
ATOM 575 N N . LYS A 1 72 ? -6.336 0.513 15.111 1.00 84.50 72 LYS A N 1
ATOM 576 C CA . LYS A 1 72 ? -6.060 -0.288 16.316 1.00 84.50 72 LYS A CA 1
ATOM 577 C C . LYS A 1 72 ? -6.771 -1.643 16.308 1.00 84.50 72 LYS A C 1
ATOM 579 O O . LYS A 1 72 ? -6.151 -2.651 16.615 1.00 84.50 72 LYS A O 1
ATOM 584 N N . GLU A 1 73 ? -8.050 -1.676 15.942 1.00 86.19 73 GLU A N 1
ATOM 585 C CA . GLU A 1 73 ? -8.835 -2.919 15.902 1.00 86.19 73 GLU A CA 1
ATOM 586 C C . GLU A 1 73 ? -8.330 -3.852 14.788 1.00 86.19 73 GLU A C 1
ATOM 588 O O . GLU A 1 73 ? -8.178 -5.055 14.999 1.00 86.19 73 GLU A O 1
ATOM 593 N N . LEU A 1 74 ? -7.975 -3.290 13.628 1.00 85.44 74 LEU A N 1
ATOM 594 C CA . LEU A 1 74 ? -7.376 -4.047 12.525 1.00 85.44 74 LEU A CA 1
ATOM 595 C C . LEU A 1 74 ? -6.019 -4.652 12.920 1.00 85.44 74 LEU A C 1
ATOM 597 O O . LEU A 1 74 ? 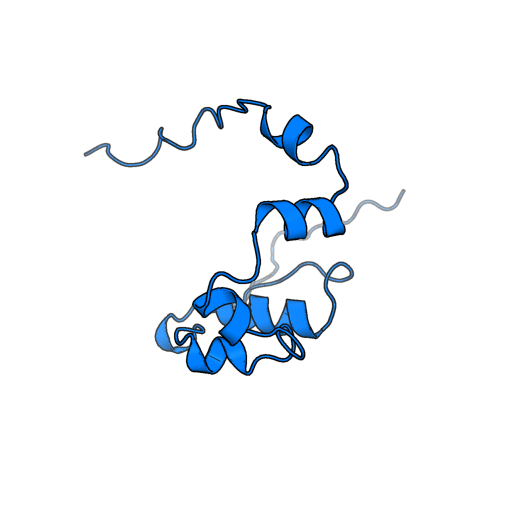-5.769 -5.829 12.671 1.00 85.44 74 LEU A O 1
ATOM 601 N N . LEU A 1 75 ? -5.159 -3.876 13.580 1.00 85.88 75 LEU A N 1
ATOM 602 C CA . LEU A 1 75 ? -3.845 -4.337 14.033 1.00 85.88 75 LEU A CA 1
ATOM 603 C C . LEU A 1 75 ? -3.963 -5.436 15.096 1.00 85.88 75 LEU A C 1
ATOM 605 O O . LEU A 1 75 ? -3.271 -6.444 14.992 1.00 85.88 75 LEU A O 1
ATOM 609 N N . LYS A 1 76 ? -4.886 -5.303 16.056 1.00 87.56 76 LYS A N 1
ATOM 610 C CA . LYS A 1 76 ? -5.179 -6.360 17.041 1.00 87.56 76 LYS A CA 1
ATOM 611 C C . LYS A 1 76 ? -5.655 -7.650 16.387 1.00 87.56 76 LYS A C 1
ATOM 613 O O . LYS A 1 76 ? -5.207 -8.727 16.763 1.00 87.56 76 LYS A O 1
ATOM 618 N N . THR A 1 77 ? -6.492 -7.539 15.358 1.00 87.31 77 THR A N 1
ATOM 619 C CA . THR A 1 77 ? -6.984 -8.700 14.603 1.00 87.31 77 THR A CA 1
ATOM 620 C C . THR A 1 77 ? -5.840 -9.477 13.939 1.00 87.31 77 THR A C 1
ATOM 622 O O . THR A 1 77 ? -5.858 -10.704 13.930 1.00 87.31 77 THR A O 1
ATOM 625 N N . HIS A 1 78 ? -4.828 -8.783 13.405 1.00 85.44 78 HIS A N 1
ATOM 626 C CA . HIS A 1 78 ? -3.717 -9.420 12.686 1.00 85.44 78 HIS A CA 1
ATOM 627 C C . HIS A 1 78 ? -2.527 -9.821 13.569 1.00 85.44 78 HIS A C 1
ATOM 629 O O . HIS A 1 78 ? -1.871 -10.819 13.282 1.00 85.44 78 HIS A O 1
ATOM 635 N N . TYR A 1 79 ? -2.231 -9.057 14.621 1.00 85.56 79 TYR A N 1
ATOM 636 C CA . TYR A 1 79 ? -1.036 -9.243 15.453 1.00 85.56 79 TYR A CA 1
ATOM 637 C C . TYR A 1 79 ? -1.345 -9.712 16.883 1.00 85.56 79 TYR A C 1
ATOM 639 O O . TYR A 1 79 ? -0.410 -10.022 17.626 1.00 85.56 79 TYR A O 1
ATOM 647 N N . GLY A 1 80 ? -2.622 -9.807 17.260 1.00 86.94 80 GLY A N 1
ATOM 648 C CA . GLY A 1 80 ? -3.105 -10.218 18.580 1.00 86.94 80 GLY A CA 1
ATOM 649 C C . GLY A 1 80 ? -3.382 -9.048 19.533 1.00 86.94 80 GLY A C 1
ATOM 650 O O . GLY A 1 80 ? -2.914 -7.927 19.330 1.00 86.94 80 GLY A O 1
ATOM 651 N N . GLU A 1 81 ? -4.119 -9.325 20.612 1.00 81.69 81 GLU A N 1
ATOM 652 C CA . GLU A 1 81 ? -4.534 -8.328 21.619 1.00 81.69 81 GLU A CA 1
ATOM 653 C C . GLU A 1 81 ? -3.357 -7.635 22.323 1.00 81.69 81 GLU A C 1
ATOM 655 O O . GLU A 1 81 ? -3.443 -6.461 22.679 1.00 81.69 81 GLU A O 1
ATOM 660 N N . ASP A 1 82 ? -2.218 -8.319 22.453 1.00 79.44 82 ASP A N 1
ATOM 661 C CA . ASP A 1 82 ? -0.997 -7.764 23.047 1.00 79.44 82 ASP A CA 1
ATOM 662 C C . ASP A 1 82 ? -0.171 -6.901 22.070 1.00 79.44 82 ASP A C 1
ATOM 664 O O . ASP A 1 82 ? 0.987 -6.587 22.353 1.00 79.44 82 ASP A O 1
ATOM 668 N N . TYR A 1 83 ? -0.721 -6.525 20.907 1.00 76.44 83 TYR A N 1
ATOM 669 C CA . TYR A 1 83 ? -0.067 -5.597 19.974 1.00 76.44 83 TYR A CA 1
ATOM 670 C C . TYR A 1 83 ? 0.279 -4.261 20.647 1.00 76.44 83 TYR A C 1
ATOM 672 O O . TYR A 1 83 ? 1.390 -3.760 20.484 1.00 76.44 83 TYR A O 1
ATOM 680 N N . ASP A 1 84 ? -0.635 -3.719 21.456 1.00 70.31 84 ASP A N 1
ATOM 681 C CA . ASP A 1 84 ? -0.432 -2.432 22.133 1.00 70.31 84 ASP A CA 1
ATOM 682 C C . ASP A 1 84 ? 0.754 -2.496 23.117 1.00 70.31 84 ASP A C 1
ATOM 684 O O . ASP A 1 84 ? 1.602 -1.607 23.124 1.00 70.31 84 ASP A O 1
ATOM 688 N N . LYS A 1 85 ? 0.900 -3.606 23.854 1.00 68.69 85 LYS A N 1
ATOM 689 C CA . LYS A 1 85 ? 1.993 -3.815 24.824 1.00 68.69 85 LYS A CA 1
ATOM 690 C C . LYS A 1 85 ? 3.371 -3.939 24.166 1.00 68.69 85 LYS A C 1
ATOM 692 O O . LYS A 1 85 ? 4.380 -3.640 24.793 1.00 68.69 85 LYS A O 1
ATOM 697 N N . ARG A 1 86 ? 3.429 -4.393 22.907 1.00 58.81 86 ARG A N 1
ATOM 698 C CA . ARG A 1 86 ? 4.681 -4.488 22.131 1.00 58.81 86 ARG A CA 1
ATOM 699 C C . ARG A 1 86 ? 5.144 -3.137 21.584 1.00 58.81 86 ARG A C 1
ATOM 701 O O . ARG A 1 86 ? 6.341 -2.961 21.394 1.00 58.81 86 ARG A O 1
ATOM 708 N N . ASN A 1 87 ? 4.222 -2.199 21.359 1.00 58.00 87 ASN A N 1
ATOM 709 C CA . ASN A 1 87 ? 4.530 -0.848 20.872 1.00 58.00 87 ASN A CA 1
ATOM 710 C C . ASN A 1 87 ? 4.676 0.193 21.990 1.00 58.00 87 ASN A C 1
ATOM 712 O O . ASN A 1 87 ? 5.160 1.288 21.731 1.00 58.00 87 ASN A O 1
ATOM 716 N N . GLU A 1 88 ? 4.282 -0.135 23.225 1.00 55.84 88 GLU A N 1
ATOM 717 C CA . GLU A 1 88 ? 4.646 0.637 24.424 1.00 55.84 88 GLU A CA 1
ATOM 718 C C . GLU A 1 88 ? 6.142 0.565 24.745 1.00 55.84 88 GLU A C 1
ATOM 720 O O . GLU A 1 88 ? 6.628 1.314 25.592 1.00 55.84 88 GLU A O 1
ATOM 725 N N . ALA A 1 89 ? 6.895 -0.288 24.043 1.00 56.53 89 ALA A N 1
ATOM 726 C CA . ALA A 1 89 ? 8.329 -0.135 23.979 1.00 56.53 89 ALA A CA 1
ATOM 727 C C . ALA A 1 89 ? 8.618 1.219 23.315 1.00 56.53 89 ALA A C 1
ATOM 729 O O . ALA A 1 89 ? 8.577 1.368 22.095 1.00 56.53 89 ALA A O 1
ATOM 730 N N . THR A 1 90 ? 8.924 2.201 24.157 1.00 55.66 90 THR A N 1
ATOM 731 C CA . THR A 1 90 ? 9.714 3.398 23.877 1.00 55.66 90 THR A CA 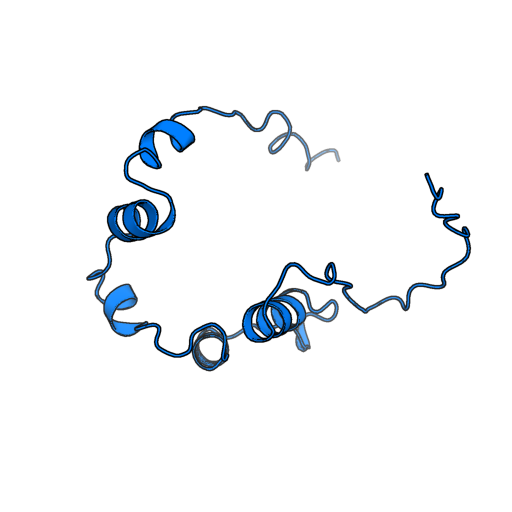1
ATOM 732 C C . THR A 1 90 ? 11.090 2.984 23.352 1.00 55.66 90 THR A C 1
ATOM 734 O O . THR A 1 90 ? 12.118 3.288 23.957 1.00 55.66 90 THR A O 1
ATOM 737 N N . VAL A 1 91 ? 11.133 2.212 22.266 1.00 56.78 91 VAL A N 1
ATOM 738 C CA . VAL A 1 91 ? 12.358 1.963 21.529 1.00 56.78 91 VAL A CA 1
ATOM 739 C C . VAL A 1 91 ? 12.640 3.283 20.842 1.00 56.78 91 VAL A C 1
ATOM 741 O O . VAL A 1 91 ? 12.185 3.539 19.729 1.00 56.78 91 VAL A O 1
ATOM 744 N N . SER A 1 92 ? 13.320 4.162 21.575 1.00 56.94 92 SER A N 1
ATOM 745 C CA . SER A 1 92 ? 14.099 5.222 20.967 1.00 56.94 92 SER A CA 1
ATOM 746 C C . SER A 1 92 ? 14.960 4.532 19.921 1.00 56.94 92 SER A C 1
ATOM 748 O O . SER A 1 92 ? 15.751 3.643 20.247 1.00 56.94 92 SER A O 1
ATOM 750 N N . PHE A 1 93 ? 14.721 4.833 18.648 1.00 57.09 93 PHE A N 1
ATOM 751 C CA . PHE A 1 93 ? 15.634 4.411 17.602 1.00 57.09 93 PHE A CA 1
ATOM 752 C C . PHE A 1 93 ? 16.802 5.392 17.656 1.00 57.09 93 PHE A C 1
ATOM 754 O O . PHE A 1 93 ? 16.861 6.346 16.879 1.00 57.09 93 PHE A O 1
ATOM 761 N N . ASP A 1 94 ? 17.659 5.206 18.662 1.00 58.09 94 ASP A N 1
ATOM 762 C CA . ASP A 1 94 ? 18.838 6.035 18.878 1.00 58.09 94 ASP A CA 1
ATOM 763 C C . ASP A 1 94 ? 19.653 6.043 17.576 1.00 58.09 94 ASP A C 1
ATOM 765 O O . ASP A 1 94 ? 20.077 4.994 17.084 1.00 58.09 94 ASP A O 1
ATOM 769 N N . GLY A 1 95 ? 19.779 7.226 16.968 1.00 60.06 95 GLY A N 1
ATOM 770 C CA . GLY A 1 95 ? 20.452 7.431 15.684 1.00 60.06 95 GLY A CA 1
ATOM 771 C C . GLY A 1 95 ? 19.550 7.664 14.462 1.00 60.06 95 GLY A C 1
ATOM 772 O O . GLY A 1 95 ? 20.087 7.908 13.384 1.00 60.06 95 GLY A O 1
ATOM 773 N N . PHE A 1 96 ? 18.210 7.639 14.572 1.00 61.75 96 PHE A N 1
ATOM 774 C CA . PHE A 1 96 ? 17.346 8.044 13.440 1.00 61.75 96 PHE A CA 1
ATOM 775 C C . PHE A 1 96 ? 17.443 9.549 13.151 1.00 61.75 96 PHE A C 1
ATOM 777 O O . PHE A 1 96 ? 17.496 9.954 11.992 1.00 61.75 96 PHE A O 1
ATOM 784 N N . ASP A 1 97 ? 17.511 10.367 14.205 1.00 62.34 97 ASP A N 1
ATOM 785 C CA . ASP A 1 97 ? 17.556 11.830 14.098 1.00 62.34 97 ASP A CA 1
ATOM 786 C C . ASP A 1 97 ? 18.985 12.385 13.923 1.00 62.34 97 ASP A C 1
ATOM 788 O O . ASP A 1 97 ? 19.165 13.589 13.754 1.00 62.34 97 ASP A O 1
ATOM 792 N N . GLU A 1 98 ? 20.018 11.535 13.946 1.00 66.81 98 GLU A N 1
ATOM 793 C CA . GLU A 1 98 ? 21.419 11.989 13.972 1.00 66.81 98 GLU A CA 1
ATOM 794 C C . GLU A 1 98 ? 22.058 12.206 12.592 1.00 66.81 98 GLU A C 1
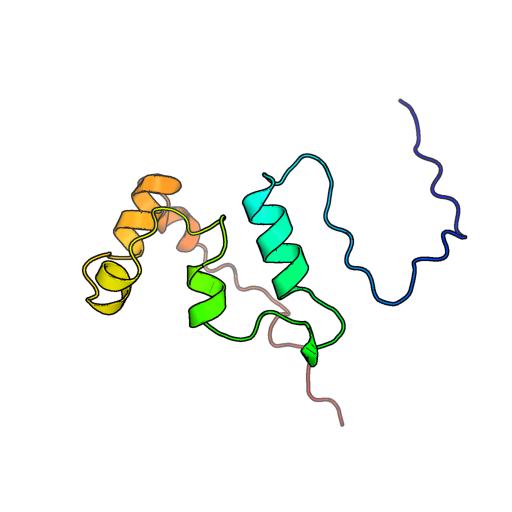ATOM 796 O O . GLU A 1 98 ? 23.224 12.590 12.518 1.00 66.81 98 GLU A O 1
ATOM 801 N N . ILE A 1 99 ? 21.343 12.016 11.476 1.00 61.41 99 ILE A N 1
ATOM 802 C CA . ILE A 1 99 ? 21.944 12.215 10.147 1.00 61.41 99 ILE A CA 1
ATOM 803 C C . ILE A 1 99 ? 21.027 13.029 9.235 1.00 61.41 99 ILE A C 1
ATOM 805 O O . ILE A 1 99 ? 20.185 12.477 8.533 1.00 61.41 99 ILE A O 1
ATOM 809 N N . LEU A 1 100 ? 21.242 14.352 9.235 1.00 57.62 100 LEU A N 1
ATOM 810 C CA . LEU A 1 100 ? 21.414 15.225 8.057 1.00 57.62 100 LEU A CA 1
ATOM 811 C C . LEU A 1 100 ? 21.332 16.700 8.494 1.00 57.62 100 LEU A C 1
ATOM 813 O O . LEU A 1 100 ? 20.264 17.292 8.439 1.00 57.62 100 LEU A O 1
ATOM 817 N N . ILE A 1 101 ? 22.455 17.272 8.934 1.00 57.53 101 ILE A N 1
ATOM 818 C CA . ILE A 1 101 ? 23.012 18.572 8.504 1.00 57.53 101 ILE A CA 1
ATOM 819 C C . ILE A 1 101 ? 24.422 18.623 9.110 1.00 57.53 101 ILE A C 1
ATOM 821 O O . ILE A 1 101 ? 24.614 18.793 10.311 1.00 57.53 101 ILE A O 1
ATOM 825 N N . SER A 1 102 ? 25.429 18.445 8.270 1.00 52.91 102 SER A N 1
ATOM 826 C CA . SER A 1 102 ? 26.760 18.990 8.515 1.00 52.91 102 SER A CA 1
ATOM 827 C C . SER A 1 102 ? 27.125 19.695 7.217 1.00 52.91 102 SER A C 1
ATOM 829 O O . SER A 1 102 ? 27.210 19.035 6.180 1.00 52.91 102 SER A O 1
ATOM 831 N N . GLU A 1 103 ? 27.157 21.028 7.272 1.00 45.69 103 GLU A N 1
ATOM 832 C CA . GLU A 1 103 ? 27.676 21.900 6.207 1.00 45.69 103 GLU A CA 1
ATOM 833 C C . GLU A 1 103 ? 29.169 21.660 5.959 1.00 45.69 103 GLU A C 1
ATOM 835 O O . GLU A 1 103 ? 29.892 21.348 6.936 1.00 45.69 103 GLU A O 1
#